Protein AF-X0YBY9-F1 (afdb_monomer_lite)

Organism: NCBI:txid412755

pLDDT: mean 89.78, std 10.96, range [55.28, 98.81]

InterPro domains:
  IPR036188 FAD/NAD(P)-binding domain superfamily [SSF51905] (1-111)

Secondary structure (DSSP, 8-state):
-HHHHHHHTT---EEEESSSSTTGGGTTT-----B-SEETTEESS-SHHHHHHHHHHHHHT-PPP-TTSPPPTT--S-B----HHHHHHHHHHHHHHTTPEEEES--------

Structure (mmCIF, N/CA/C/O backbone):
data_AF-X0YBY9-F1
#
_entry.id   AF-X0YBY9-F1
#
loop_
_atom_site.group_PDB
_atom_site.id
_atom_site.type_symbol
_atom_site.label_atom_id
_atom_site.label_alt_id
_atom_site.label_comp_id
_atom_site.label_asym_id
_atom_site.label_entity_id
_atom_site.label_seq_id
_atom_site.pdbx_PDB_ins_code
_atom_site.Cartn_x
_atom_site.Cartn_y
_atom_site.Cartn_z
_atom_site.occupancy
_atom_site.B_iso_or_equiv
_atom_site.auth_seq_id
_atom_site.auth_comp_id
_atom_site.auth_asym_id
_atom_site.auth_atom_id
_atom_site.pdbx_PDB_model_num
ATOM 1 N N . MET A 1 1 ? -4.774 -0.072 0.646 1.00 92.56 1 MET A N 1
ATOM 2 C CA . MET A 1 1 ? -5.532 0.410 -0.537 1.00 92.56 1 MET A CA 1
ATOM 3 C C . MET A 1 1 ? -7.026 0.533 -0.259 1.00 92.56 1 MET A C 1
ATOM 5 O O . MET A 1 1 ? -7.514 1.651 -0.288 1.00 92.56 1 MET A O 1
ATOM 9 N N . ALA A 1 2 ? -7.747 -0.546 0.078 1.00 97.00 2 ALA A N 1
ATOM 10 C CA . ALA A 1 2 ? -9.176 -0.450 0.422 1.00 97.00 2 ALA A CA 1
ATOM 11 C C . ALA A 1 2 ? -9.457 0.554 1.559 1.00 97.00 2 ALA A C 1
ATOM 13 O O . ALA A 1 2 ? -10.374 1.361 1.455 1.00 97.00 2 ALA A O 1
ATOM 14 N N . ALA A 1 3 ? -8.606 0.573 2.588 1.00 98.25 3 ALA A N 1
ATOM 15 C CA . ALA A 1 3 ? -8.726 1.535 3.680 1.00 98.25 3 ALA A CA 1
ATOM 16 C C . ALA A 1 3 ? -8.575 3.000 3.235 1.00 98.25 3 ALA A C 1
ATOM 18 O O . ALA A 1 3 ? -9.337 3.852 3.674 1.00 98.25 3 ALA A O 1
ATOM 19 N N . ILE A 1 4 ? -7.651 3.279 2.308 1.00 98.44 4 ILE A N 1
ATOM 20 C CA . ILE A 1 4 ? -7.476 4.616 1.718 1.00 98.44 4 ILE A CA 1
ATOM 21 C C . ILE A 1 4 ? -8.755 5.025 0.983 1.00 98.44 4 ILE A C 1
ATOM 23 O O . ILE A 1 4 ? -9.222 6.144 1.155 1.00 98.44 4 ILE A O 1
ATOM 27 N N . GLN A 1 5 ? -9.356 4.118 0.202 1.00 98.12 5 GLN A N 1
ATOM 28 C CA . GLN A 1 5 ? -10.612 4.401 -0.501 1.00 98.12 5 GLN A CA 1
ATOM 29 C C . GLN A 1 5 ? -11.741 4.748 0.475 1.00 98.12 5 GLN A C 1
ATOM 31 O O . GLN A 1 5 ? -12.458 5.720 0.254 1.00 98.12 5 GLN A O 1
ATOM 36 N N . ALA A 1 6 ? -11.901 3.956 1.53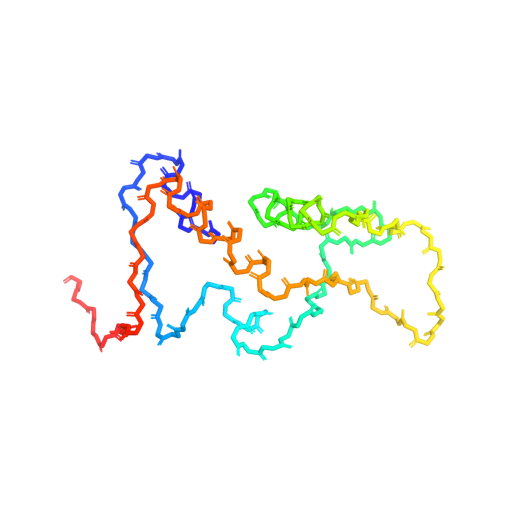9 1.00 98.50 6 ALA A N 1
ATOM 37 C CA . ALA A 1 6 ? -12.936 4.172 2.547 1.00 98.50 6 ALA A CA 1
ATOM 38 C C . ALA A 1 6 ? -12.736 5.504 3.287 1.00 98.50 6 ALA A C 1
ATOM 40 O O . ALA A 1 6 ? -13.675 6.290 3.408 1.00 98.50 6 ALA A O 1
ATOM 41 N N . ALA A 1 7 ? -11.500 5.801 3.690 1.00 98.50 7 ALA A N 1
ATOM 42 C CA . ALA A 1 7 ? -11.164 7.043 4.372 1.00 98.50 7 ALA A CA 1
ATOM 43 C C . ALA A 1 7 ? -11.347 8.274 3.465 1.00 98.50 7 ALA A C 1
ATOM 45 O O . ALA A 1 7 ? -11.992 9.241 3.866 1.00 98.50 7 ALA A O 1
ATOM 46 N N . ARG A 1 8 ? -10.924 8.201 2.192 1.00 98.31 8 ARG A N 1
ATOM 47 C CA . ARG A 1 8 ? -11.197 9.244 1.181 1.00 98.31 8 ARG A CA 1
ATOM 48 C C . ARG A 1 8 ? -12.696 9.442 0.916 1.00 98.31 8 ARG A C 1
ATOM 50 O O . ARG A 1 8 ? -13.101 10.532 0.528 1.00 98.31 8 ARG A O 1
ATOM 57 N N . ALA A 1 9 ? -13.522 8.420 1.142 1.00 98.44 9 ALA A N 1
ATOM 58 C CA . ALA A 1 9 ? -14.981 8.516 1.078 1.00 98.44 9 ALA A CA 1
ATOM 59 C C . ALA A 1 9 ? -15.626 9.055 2.375 1.00 98.44 9 ALA A C 1
ATOM 61 O O . ALA A 1 9 ? -16.851 9.098 2.471 1.00 98.44 9 ALA A O 1
ATOM 62 N N . GLY A 1 10 ? -14.830 9.467 3.368 1.00 98.25 10 GLY A N 1
ATOM 63 C CA . GLY A 1 10 ? -15.299 10.049 4.628 1.00 98.25 10 GLY A CA 1
ATOM 64 C C . GLY A 1 10 ? -15.627 9.032 5.723 1.00 98.25 10 GLY A C 1
ATOM 65 O O . GLY A 1 10 ? -16.199 9.405 6.746 1.00 98.25 10 GLY A O 1
ATOM 66 N N . VAL A 1 11 ? -15.284 7.753 5.537 1.00 98.62 11 VAL A N 1
ATOM 67 C CA . VAL A 1 11 ? -15.519 6.709 6.543 1.00 98.62 11 VAL A CA 1
ATOM 68 C C . VAL A 1 11 ? -14.341 6.644 7.511 1.00 98.62 11 VAL A C 1
ATOM 70 O O . VAL A 1 11 ? -13.195 6.477 7.093 1.00 98.62 11 VAL A O 1
ATOM 73 N N . SER A 1 12 ? -14.614 6.710 8.817 1.00 98.56 12 SER A N 1
ATOM 74 C CA . SER A 1 12 ? -13.592 6.445 9.837 1.00 98.56 12 SER A CA 1
ATOM 75 C C . SER A 1 12 ? -13.076 5.014 9.678 1.00 98.56 12 SER A C 1
ATOM 77 O O . SER A 1 12 ? -13.850 4.060 9.752 1.00 98.56 12 SER A O 1
ATOM 79 N N . THR A 1 13 ? -11.783 4.876 9.387 1.00 98.69 13 THR A N 1
ATOM 80 C CA . THR A 1 13 ? -11.202 3.614 8.927 1.00 98.69 13 THR A CA 1
ATOM 81 C C . THR A 1 13 ? -9.896 3.321 9.658 1.00 98.69 13 THR A C 1
ATOM 83 O O . THR A 1 13 ? -8.985 4.149 9.649 1.00 98.69 13 THR A O 1
ATOM 86 N N . SER A 1 14 ? -9.780 2.112 10.211 1.00 98.31 14 SER A N 1
ATOM 87 C CA . SER A 1 14 ? -8.537 1.580 10.781 1.00 98.31 14 SER A CA 1
ATOM 88 C C . SER A 1 14 ? -8.006 0.410 9.953 1.00 98.31 14 SER A C 1
ATOM 90 O O . SER A 1 14 ? -8.780 -0.362 9.384 1.00 98.31 14 SER A O 1
ATOM 92 N N . VAL A 1 15 ? -6.684 0.253 9.913 1.00 98.19 15 VAL A N 1
ATOM 93 C CA . VAL A 1 15 ? -6.004 -0.946 9.405 1.00 98.19 15 VAL A CA 1
ATOM 94 C C . VAL A 1 15 ? -5.250 -1.589 10.556 1.00 98.19 15 VAL A C 1
ATOM 96 O O . VAL A 1 15 ? -4.426 -0.9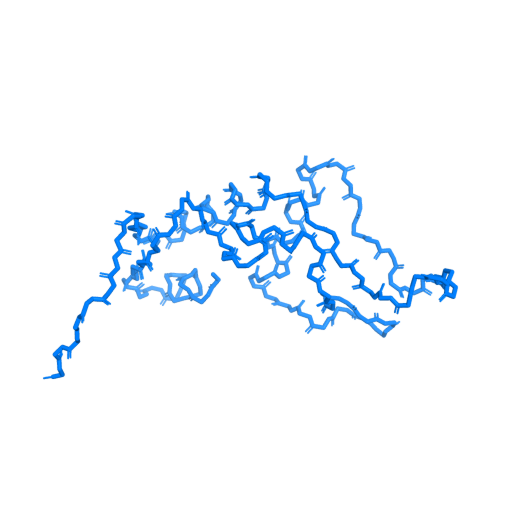32 11.183 1.00 98.19 15 VAL A O 1
ATOM 99 N N . ILE A 1 16 ? -5.529 -2.870 10.794 1.00 97.62 16 ILE A N 1
ATOM 100 C CA . ILE A 1 16 ? -4.812 -3.715 11.751 1.00 97.62 16 ILE A CA 1
ATOM 101 C C . ILE A 1 16 ? -3.876 -4.615 10.945 1.00 97.62 16 ILE A C 1
ATOM 103 O O . ILE A 1 16 ? -4.340 -5.435 10.152 1.00 97.62 16 ILE A O 1
ATOM 107 N N . GLU A 1 17 ? -2.574 -4.427 11.124 1.00 97.06 17 GLU A N 1
ATOM 108 C CA . GLU A 1 17 ? -1.508 -5.151 10.436 1.00 97.06 17 GLU A CA 1
ATOM 109 C C . GLU A 1 17 ? -0.618 -5.859 11.466 1.00 97.06 17 GLU A C 1
ATOM 111 O O . GLU A 1 17 ? -0.085 -5.242 12.390 1.00 97.06 17 GLU A O 1
ATOM 116 N N . ALA A 1 18 ? -0.430 -7.166 11.284 1.00 96.00 18 ALA A N 1
ATOM 117 C CA . ALA A 1 18 ? 0.393 -7.979 12.177 1.00 96.00 18 ALA A CA 1
ATOM 118 C C . ALA A 1 18 ? 1.896 -7.747 11.949 1.00 96.00 18 ALA A C 1
ATOM 120 O O . ALA A 1 18 ? 2.711 -7.950 12.852 1.00 96.00 18 ALA A O 1
ATOM 121 N N . GLY A 1 19 ? 2.266 -7.351 10.731 1.00 94.25 19 GLY A N 1
ATOM 122 C CA . GLY A 1 19 ? 3.631 -7.061 10.325 1.00 94.25 19 GLY A CA 1
ATOM 123 C C . GLY A 1 19 ? 4.118 -5.655 10.684 1.00 94.25 19 GLY A C 1
ATOM 124 O O . GLY A 1 19 ? 3.548 -4.944 11.509 1.00 94.25 19 GLY A O 1
ATOM 125 N N . THR A 1 20 ? 5.225 -5.275 10.040 1.00 94.31 20 THR A N 1
ATOM 126 C CA . THR A 1 20 ? 5.962 -4.021 10.278 1.00 94.31 20 THR A CA 1
ATOM 127 C C . THR A 1 20 ? 5.680 -2.921 9.255 1.00 94.31 20 THR A C 1
ATOM 129 O O . THR A 1 20 ? 6.221 -1.832 9.400 1.00 94.31 20 THR A O 1
ATOM 132 N N . MET A 1 21 ? 4.967 -3.219 8.164 1.00 96.12 21 MET A N 1
ATOM 133 C CA . MET A 1 21 ? 4.781 -2.292 7.041 1.00 96.12 21 MET A CA 1
ATOM 134 C C . MET A 1 21 ? 3.559 -2.666 6.201 1.00 96.12 21 MET A C 1
ATOM 136 O O . MET A 1 21 ? 3.201 -3.844 6.106 1.00 96.12 21 MET A O 1
ATOM 140 N N . LEU A 1 22 ? 2.962 -1.684 5.523 1.00 96.75 22 LEU A N 1
ATOM 141 C CA . LEU A 1 22 ? 1.883 -1.939 4.564 1.00 96.75 22 LEU A CA 1
ATOM 142 C C . LEU A 1 22 ? 2.382 -2.638 3.291 1.00 96.75 22 LEU A C 1
ATOM 144 O O . LEU A 1 22 ? 3.542 -2.529 2.896 1.00 96.75 22 LEU A O 1
ATOM 148 N N . GLY A 1 23 ? 1.469 -3.334 2.608 1.00 93.38 23 GLY A N 1
ATOM 149 C CA . GLY A 1 23 ? 1.711 -3.991 1.314 1.00 93.38 23 GLY A CA 1
ATOM 150 C C . GLY A 1 23 ? 1.787 -5.521 1.373 1.00 93.38 23 GLY A C 1
ATOM 151 O O . GLY A 1 23 ? 1.758 -6.169 0.325 1.00 93.38 23 GLY A O 1
ATOM 152 N N . GLY A 1 24 ? 1.810 -6.108 2.574 1.00 93.75 24 GLY A N 1
ATOM 153 C CA . GLY A 1 24 ? 1.712 -7.552 2.783 1.00 93.75 24 GLY A CA 1
ATOM 154 C C . GLY A 1 24 ? 2.760 -8.329 1.986 1.00 93.75 24 GLY A C 1
ATOM 155 O O . GLY A 1 24 ? 3.961 -8.095 2.105 1.00 93.75 24 GLY A O 1
ATOM 156 N N . THR A 1 25 ? 2.317 -9.251 1.131 1.00 93.31 25 THR A N 1
ATOM 157 C CA . THR A 1 25 ? 3.214 -10.108 0.340 1.00 93.31 25 THR A CA 1
ATOM 158 C C . THR A 1 25 ? 4.146 -9.324 -0.588 1.00 93.31 25 THR A C 1
ATOM 160 O O . THR A 1 25 ? 5.279 -9.750 -0.806 1.00 93.31 25 THR A O 1
ATOM 163 N N . MET A 1 26 ? 3.706 -8.173 -1.106 1.00 92.81 26 MET A N 1
ATOM 164 C CA . MET A 1 26 ? 4.521 -7.342 -1.998 1.00 92.81 26 MET A CA 1
ATOM 165 C C . MET A 1 26 ? 5.704 -6.689 -1.280 1.00 92.81 26 MET A C 1
ATOM 167 O O . MET A 1 26 ? 6.731 -6.433 -1.902 1.00 92.81 26 MET A O 1
ATOM 171 N N . THR A 1 27 ? 5.564 -6.434 0.021 1.00 94.56 27 THR A N 1
ATOM 172 C CA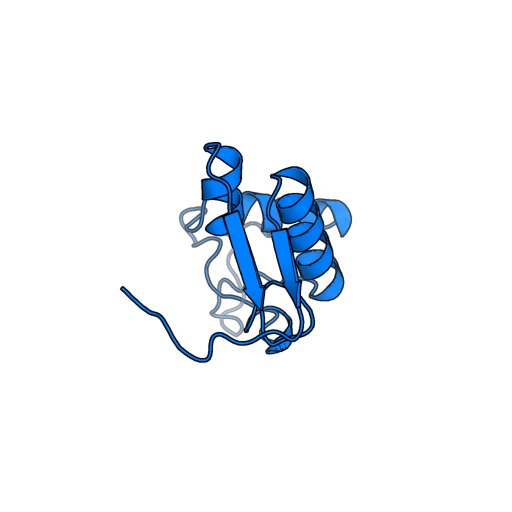 . THR A 1 27 ? 6.560 -5.741 0.840 1.00 94.56 27 THR A CA 1
ATOM 173 C C . THR A 1 27 ? 7.175 -6.697 1.857 1.00 94.56 27 THR A C 1
ATOM 175 O O . THR A 1 27 ? 8.222 -7.280 1.583 1.00 94.56 27 THR A O 1
ATOM 178 N N . ALA A 1 28 ? 6.508 -6.943 2.985 1.00 94.19 28 ALA A N 1
ATOM 179 C CA . ALA A 1 28 ? 6.971 -7.842 4.040 1.00 94.19 28 ALA A CA 1
ATOM 180 C C . ALA A 1 28 ? 7.197 -9.286 3.557 1.00 94.19 28 ALA A C 1
ATOM 182 O O . ALA A 1 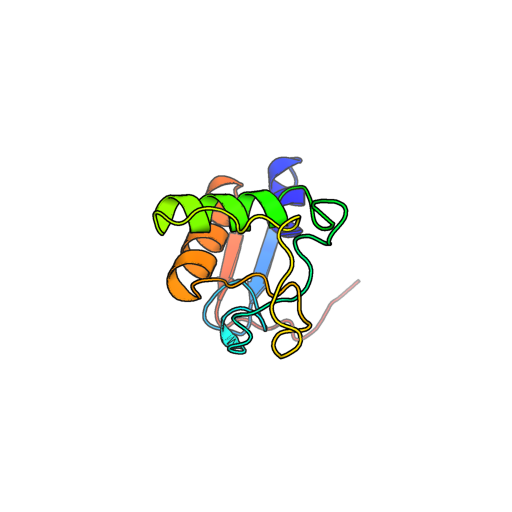28 ? 8.096 -9.964 4.047 1.00 94.19 28 ALA A O 1
ATOM 183 N N . GLY A 1 29 ? 6.424 -9.752 2.570 1.00 93.12 29 GLY A N 1
ATOM 184 C CA . GLY A 1 29 ? 6.620 -11.070 1.953 1.00 93.12 29 GLY A CA 1
ATOM 185 C C . GLY A 1 29 ? 7.697 -11.127 0.863 1.00 93.12 29 GLY A C 1
ATOM 186 O O . GLY A 1 29 ? 7.965 -12.207 0.343 1.00 93.12 29 GLY A O 1
ATOM 187 N N . GLY A 1 30 ? 8.307 -9.997 0.495 1.00 92.00 30 GLY A N 1
ATOM 188 C CA . GLY A 1 30 ? 9.420 -9.945 -0.455 1.00 92.00 30 GLY A CA 1
ATOM 189 C C . GLY A 1 30 ? 9.052 -10.160 -1.927 1.00 92.00 30 GLY A C 1
ATOM 190 O O . GLY A 1 30 ? 9.949 -10.292 -2.757 1.00 92.00 30 GLY A O 1
ATOM 191 N N . VAL A 1 31 ? 7.768 -10.179 -2.299 1.00 91.31 31 VAL A N 1
ATOM 192 C CA . VAL A 1 31 ? 7.338 -10.330 -3.702 1.00 91.31 31 VAL A CA 1
ATOM 193 C C . VAL A 1 31 ? 7.333 -8.966 -4.396 1.00 91.31 31 VAL A C 1
ATOM 195 O O . VAL A 1 31 ? 6.295 -8.387 -4.702 1.00 91.31 31 VAL A O 1
ATOM 198 N N . TYR A 1 32 ? 8.532 -8.456 -4.671 1.00 89.56 32 TYR A N 1
ATOM 199 C CA . TYR A 1 32 ? 8.769 -7.114 -5.224 1.00 89.56 32 TYR A CA 1
ATOM 200 C C . TYR A 1 32 ? 8.482 -6.974 -6.733 1.00 89.56 32 TYR A C 1
ATOM 202 O O . TYR A 1 32 ? 8.699 -5.920 -7.331 1.00 89.56 32 TYR A O 1
ATOM 210 N N . MET A 1 33 ? 7.996 -8.039 -7.367 1.00 87.38 33 MET A N 1
ATOM 211 C CA . MET A 1 33 ? 7.569 -8.065 -8.766 1.00 87.38 33 MET A CA 1
ATOM 212 C C . MET A 1 33 ? 6.115 -8.544 -8.862 1.00 87.38 33 MET A C 1
ATOM 214 O O . MET A 1 33 ? 5.857 -9.599 -9.453 1.00 87.38 33 MET A O 1
ATOM 218 N N . PRO A 1 34 ? 5.144 -7.818 -8.273 1.00 79.12 34 PRO A N 1
ATOM 219 C CA . PRO A 1 34 ? 3.739 -8.112 -8.507 1.00 79.12 34 PRO A CA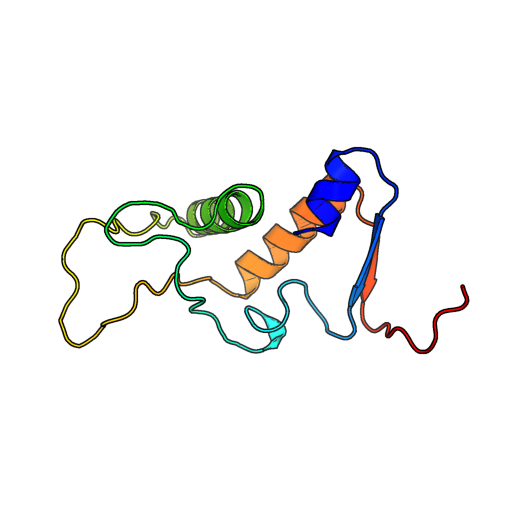 1
ATOM 220 C C . PRO A 1 34 ? 3.455 -8.072 -10.008 1.00 79.12 34 PRO A C 1
ATOM 222 O O . PRO A 1 34 ? 3.916 -7.199 -10.748 1.00 79.12 34 PRO A O 1
ATOM 225 N N . ASN A 1 35 ? 2.722 -9.066 -10.478 1.00 73.50 35 ASN A N 1
ATOM 226 C CA . ASN A 1 35 ? 2.443 -9.217 -11.894 1.00 73.50 35 ASN A CA 1
ATOM 227 C C . ASN A 1 35 ? 1.179 -8.399 -12.246 1.00 73.50 35 ASN A C 1
ATOM 229 O O . ASN A 1 35 ? 0.230 -8.394 -11.463 1.00 73.50 35 ASN A O 1
ATOM 233 N N . HIS A 1 36 ? 1.138 -7.783 -13.435 1.00 72.19 36 HIS A N 1
ATOM 234 C CA . HIS A 1 36 ? -0.064 -7.200 -14.071 1.00 72.19 36 HIS A CA 1
ATOM 235 C C . HIS A 1 36 ? -0.598 -5.826 -13.600 1.00 72.19 36 HIS A C 1
ATOM 237 O O . HIS A 1 36 ? -1.807 -5.611 -13.689 1.00 72.19 36 HIS A O 1
ATOM 243 N N . PHE A 1 37 ? 0.220 -4.826 -13.231 1.00 78.19 37 PHE A N 1
ATOM 244 C CA . PHE A 1 37 ? -0.320 -3.443 -13.257 1.00 78.19 37 PHE A CA 1
ATOM 245 C C . PHE A 1 37 ? -0.747 -3.029 -14.676 1.00 78.19 37 PHE A C 1
ATOM 247 O O . PHE A 1 37 ? -1.679 -2.247 -14.860 1.00 78.19 37 PHE A O 1
ATOM 254 N N . PHE A 1 38 ? -0.112 -3.615 -15.689 1.00 75.75 38 PHE A N 1
ATOM 255 C CA . PHE A 1 38 ? -0.410 -3.427 -17.102 1.00 75.75 38 PHE A CA 1
ATOM 256 C C . PHE A 1 38 ? -0.259 -4.741 -17.878 1.00 75.75 38 PHE A C 1
ATOM 258 O O . PHE A 1 38 ? 0.481 -5.644 -17.490 1.00 75.75 38 PHE A O 1
ATOM 265 N N . SER A 1 39 ? -0.972 -4.825 -18.995 1.00 76.00 39 SER A N 1
ATOM 266 C CA . SER A 1 39 ? -0.879 -5.861 -20.026 1.00 76.00 39 SER A CA 1
ATOM 267 C C . SER A 1 39 ? -0.339 -5.250 -21.319 1.00 76.00 39 SER A C 1
ATOM 269 O O . SER A 1 39 ? -0.190 -4.032 -21.407 1.00 76.00 39 SER A O 1
ATOM 271 N N . THR A 1 40 ? -0.152 -6.052 -22.369 1.00 72.50 40 THR A N 1
ATOM 272 C CA . THR A 1 40 ? 0.190 -5.540 -23.711 1.00 72.50 40 THR A CA 1
ATOM 273 C C . THR A 1 40 ? -0.822 -4.531 -24.261 1.00 72.50 40 THR A C 1
ATOM 275 O O . THR A 1 40 ? -0.487 -3.748 -25.147 1.00 72.50 40 THR A O 1
ATOM 278 N N . ASN A 1 41 ? -2.057 -4.538 -23.751 1.00 74.69 41 ASN A N 1
ATOM 279 C CA . ASN A 1 41 ? -3.148 -3.699 -24.244 1.00 74.69 41 ASN A CA 1
ATOM 280 C C . ASN A 1 41 ? -3.333 -2.405 -23.435 1.00 74.69 41 ASN A C 1
ATOM 282 O O . ASN A 1 41 ? -3.996 -1.486 -23.911 1.00 74.69 41 ASN A O 1
ATOM 286 N N . GLY A 1 42 ? -2.770 -2.312 -22.227 1.00 75.88 42 GLY A N 1
ATOM 287 C CA . GLY A 1 42 ? -3.017 -1.180 -21.332 1.00 75.88 42 GLY A CA 1
ATOM 288 C C . GLY A 1 42 ? -2.864 -1.501 -19.846 1.00 75.88 42 GLY A C 1
ATOM 289 O O . GLY A 1 42 ? -2.696 -2.673 -19.488 1.00 75.88 42 GLY A O 1
ATOM 290 N N . PRO A 1 43 ? -2.964 -0.479 -18.974 1.00 76.00 43 PRO A N 1
ATOM 291 C CA . PRO A 1 43 ? -3.124 -0.661 -17.534 1.00 76.00 43 PRO A CA 1
ATOM 292 C C . PRO A 1 43 ? -4.334 -1.551 -17.227 1.00 76.00 43 PRO A C 1
ATOM 294 O O . PRO A 1 43 ? -5.410 -1.359 -17.790 1.00 76.00 43 PRO A O 1
ATOM 297 N N . VAL A 1 44 ? -4.142 -2.535 -16.351 1.00 83.75 44 VAL A N 1
ATOM 298 C CA . VAL A 1 44 ? -5.195 -3.469 -15.907 1.00 83.75 44 VAL A CA 1
ATOM 299 C C . VAL A 1 44 ? -5.651 -3.112 -14.498 1.00 83.75 44 VAL A C 1
ATOM 301 O O . VAL A 1 44 ? -6.837 -3.184 -14.185 1.00 83.75 44 VAL A O 1
ATOM 304 N N . VAL A 1 45 ? -4.709 -2.687 -13.657 1.00 84.69 45 VAL A N 1
ATOM 305 C CA . VAL A 1 45 ? -4.977 -2.211 -12.305 1.00 84.69 45 VAL A CA 1
ATOM 306 C C . VAL A 1 45 ? -4.994 -0.687 -12.337 1.00 84.69 45 VAL A C 1
ATOM 308 O O . VAL A 1 45 ? -4.029 -0.074 -12.778 1.00 84.69 45 VAL A O 1
ATOM 311 N N . GLN A 1 46 ? -6.093 -0.097 -11.869 1.00 87.12 46 GLN A N 1
ATOM 312 C CA . GLN A 1 46 ? -6.347 1.347 -11.865 1.00 87.12 46 GLN A CA 1
ATOM 313 C C . GLN A 1 46 ? -6.664 1.843 -10.444 1.00 87.12 46 GLN A C 1
ATOM 315 O O . GLN A 1 46 ? -6.708 1.054 -9.499 1.00 87.12 46 GLN A O 1
ATOM 320 N N . GLY A 1 47 ? -6.915 3.147 -10.297 1.00 93.00 47 GLY A N 1
ATOM 321 C CA . GLY A 1 47 ? -7.264 3.779 -9.019 1.00 93.00 47 GLY A CA 1
ATOM 322 C C . GLY A 1 47 ? -6.095 3.797 -8.037 1.00 93.00 47 GLY A C 1
ATOM 323 O O . GLY A 1 47 ? -4.940 3.820 -8.453 1.00 93.00 47 GLY A O 1
ATOM 324 N N . ILE A 1 48 ? -6.385 3.725 -6.735 1.00 95.75 48 ILE A N 1
ATOM 325 C CA . ILE A 1 48 ? -5.372 3.821 -5.668 1.00 95.75 48 ILE A CA 1
ATOM 326 C C . ILE A 1 48 ? -4.156 2.903 -5.881 1.00 95.75 48 ILE A C 1
ATOM 328 O O . ILE A 1 48 ? -3.044 3.398 -5.736 1.00 95.75 48 ILE A O 1
ATOM 332 N N . PRO A 1 49 ? -4.280 1.606 -6.237 1.00 92.12 49 PRO A N 1
ATOM 333 C CA . PRO A 1 49 ? -3.087 0.811 -6.518 1.00 92.12 49 PRO A CA 1
ATOM 334 C C . PRO A 1 49 ? -2.187 1.442 -7.591 1.00 92.12 49 PRO A C 1
ATOM 336 O O . PRO A 1 49 ? -0.970 1.485 -7.412 1.00 92.12 49 PRO A O 1
ATOM 339 N N . TRP A 1 50 ? -2.782 1.922 -8.690 1.00 91.44 50 TRP A N 1
ATOM 340 C CA . TRP A 1 50 ? -2.062 2.583 -9.778 1.00 91.44 50 TRP A CA 1
ATOM 341 C C . TRP A 1 50 ? -1.424 3.887 -9.308 1.00 91.44 50 TRP A C 1
ATOM 343 O O . TRP A 1 50 ? -0.242 4.085 -9.561 1.00 91.44 50 TRP A O 1
ATOM 353 N N . GLU A 1 51 ? -2.163 4.714 -8.561 1.00 94.75 51 GLU A N 1
ATOM 354 C CA . GLU A 1 51 ? -1.655 5.955 -7.960 1.00 94.75 51 GLU A CA 1
ATOM 355 C C . GLU A 1 51 ? -0.399 5.697 -7.115 1.00 94.75 51 GLU A C 1
ATOM 357 O O . GLU A 1 51 ? 0.625 6.349 -7.325 1.00 94.75 51 GLU A O 1
ATOM 362 N N . LEU A 1 52 ? -0.446 4.700 -6.218 1.00 95.38 52 LEU A N 1
ATOM 363 C CA . LEU A 1 52 ? 0.698 4.316 -5.385 1.00 95.38 52 LEU A CA 1
ATOM 364 C C . LEU A 1 52 ? 1.883 3.873 -6.248 1.00 95.38 52 LEU A C 1
ATOM 366 O O . LEU A 1 52 ? 2.992 4.362 -6.064 1.00 95.38 52 LEU A O 1
ATOM 370 N N . TYR A 1 53 ? 1.652 2.986 -7.218 1.00 92.44 53 TYR A N 1
ATOM 371 C CA . TYR A 1 53 ? 2.705 2.490 -8.105 1.00 92.44 53 TYR A CA 1
ATOM 372 C C . TYR A 1 53 ? 3.362 3.609 -8.928 1.00 92.44 53 TYR A C 1
ATOM 374 O O . TYR A 1 53 ? 4.587 3.662 -9.044 1.00 92.44 53 TYR A O 1
ATOM 382 N N . THR A 1 54 ? 2.579 4.531 -9.492 1.00 92.56 54 THR A N 1
ATOM 383 C CA . THR A 1 54 ? 3.131 5.647 -10.270 1.00 92.56 54 THR A CA 1
ATOM 384 C C . THR A 1 54 ? 3.875 6.643 -9.392 1.00 92.56 54 THR A C 1
ATOM 386 O O . THR A 1 54 ? 4.960 7.074 -9.772 1.00 92.56 54 THR A O 1
ATOM 389 N N . LYS A 1 55 ? 3.357 6.945 -8.193 1.00 96.25 55 LYS A N 1
ATOM 390 C CA . LYS A 1 55 ? 4.018 7.849 -7.243 1.00 96.25 55 LYS A CA 1
ATOM 391 C C . LYS A 1 55 ? 5.366 7.285 -6.791 1.00 96.25 55 LYS A C 1
ATOM 393 O O . LYS A 1 55 ? 6.346 8.018 -6.714 1.00 96.25 55 LYS A O 1
ATOM 398 N N . THR A 1 56 ? 5.463 5.970 -6.567 1.00 96.19 56 THR A N 1
ATOM 399 C CA . THR A 1 56 ? 6.750 5.344 -6.218 1.00 96.19 56 THR A CA 1
ATOM 400 C C . THR A 1 56 ? 7.749 5.444 -7.363 1.00 96.19 56 THR A C 1
ATOM 402 O O . THR A 1 56 ? 8.914 5.730 -7.121 1.00 96.19 56 THR A O 1
ATOM 405 N N . LYS A 1 57 ? 7.298 5.272 -8.612 1.00 93.88 57 LYS A N 1
ATOM 406 C CA . LYS A 1 57 ? 8.155 5.392 -9.800 1.00 93.88 57 LYS A CA 1
ATOM 407 C C . LYS A 1 57 ? 8.694 6.811 -9.974 1.00 93.88 57 LYS A C 1
ATOM 409 O O . LYS A 1 57 ? 9.887 6.978 -10.206 1.00 93.88 57 LYS A O 1
ATOM 414 N N . GLU A 1 58 ? 7.848 7.812 -9.753 1.00 96.19 58 GLU A N 1
ATOM 415 C CA . GLU A 1 58 ? 8.250 9.218 -9.738 1.00 96.19 58 GLU A CA 1
ATOM 416 C C . GLU A 1 58 ? 9.317 9.501 -8.667 1.00 96.19 58 GLU A C 1
ATOM 418 O O . GLU A 1 58 ? 10.357 10.076 -8.981 1.00 96.19 58 GLU A O 1
ATOM 423 N N . ILE A 1 59 ? 9.118 9.025 -7.430 1.00 97.75 59 ILE A N 1
ATOM 424 C CA . ILE A 1 59 ? 10.097 9.170 -6.334 1.00 97.75 59 ILE A CA 1
ATOM 425 C C . ILE A 1 59 ? 11.414 8.448 -6.650 1.00 97.75 59 ILE A C 1
ATOM 427 O O . ILE A 1 59 ? 12.492 8.947 -6.334 1.00 97.75 59 ILE A O 1
ATOM 431 N N . GLU A 1 60 ? 11.340 7.279 -7.287 1.00 96.19 60 GLU A N 1
ATOM 432 C CA . GLU A 1 60 ? 12.508 6.530 -7.756 1.00 96.19 60 GLU A CA 1
ATOM 433 C C . GLU A 1 60 ? 13.246 7.227 -8.917 1.00 96.19 60 GLU A C 1
ATOM 435 O O . GLU A 1 60 ? 14.370 6.838 -9.236 1.00 96.19 60 GLU A O 1
ATOM 440 N N . GLY A 1 61 ? 12.639 8.226 -9.570 1.00 95.81 61 GLY A N 1
ATOM 441 C CA . GLY A 1 61 ? 13.156 8.819 -10.806 1.00 95.81 61 GLY A CA 1
ATOM 442 C C . GLY A 1 61 ? 13.121 7.851 -11.994 1.00 95.81 61 GLY A C 1
ATOM 443 O O . GLY A 1 61 ? 13.947 7.952 -12.901 1.00 95.81 61 GLY A O 1
ATOM 444 N N . LEU A 1 62 ? 12.202 6.882 -11.971 1.00 91.56 62 LEU A N 1
ATOM 445 C CA . LEU A 1 62 ? 12.041 5.856 -12.996 1.00 91.56 62 LEU A CA 1
ATOM 446 C C . LEU A 1 62 ? 10.710 6.025 -13.724 1.00 91.56 62 LEU A C 1
ATOM 448 O O . LEU A 1 62 ? 9.674 6.260 -13.110 1.00 91.56 62 LEU A O 1
ATOM 452 N N . ASP A 1 63 ? 10.712 5.799 -15.033 1.00 87.88 63 ASP A N 1
ATOM 453 C CA . ASP A 1 63 ? 9.470 5.746 -15.796 1.00 87.88 63 ASP A CA 1
ATOM 454 C C . ASP A 1 63 ? 8.701 4.445 -15.531 1.00 87.88 63 ASP A C 1
ATOM 456 O O . ASP A 1 63 ? 9.271 3.369 -15.303 1.00 87.88 63 ASP A O 1
ATOM 460 N N . VAL A 1 64 ? 7.374 4.515 -15.659 1.00 86.12 64 VAL A N 1
ATOM 461 C CA . VAL A 1 64 ? 6.561 3.307 -15.805 1.00 86.12 64 VAL A CA 1
ATOM 462 C C . VAL A 1 64 ? 6.971 2.605 -17.104 1.00 86.12 64 VAL A C 1
ATOM 464 O O . VAL A 1 64 ? 6.944 3.234 -18.165 1.00 86.12 64 VAL A O 1
ATOM 467 N N . PRO A 1 65 ? 7.322 1.306 -17.072 1.00 80.94 65 PRO A N 1
ATOM 468 C CA . PRO A 1 65 ? 7.771 0.634 -18.278 1.00 80.94 65 PRO A CA 1
ATOM 469 C C . PRO A 1 65 ? 6.703 0.628 -19.378 1.00 80.94 65 PRO A C 1
ATOM 471 O O . PRO A 1 65 ? 5.546 0.289 -19.133 1.00 80.94 65 PRO A O 1
ATOM 474 N N . ASP A 1 66 ? 7.116 0.931 -20.611 1.00 80.69 66 ASP A N 1
ATOM 475 C CA . ASP A 1 66 ? 6.232 0.867 -21.777 1.00 80.69 66 ASP A CA 1
ATOM 476 C C . ASP A 1 66 ? 5.831 -0.588 -22.065 1.00 80.69 66 ASP A C 1
ATOM 478 O O . ASP A 1 66 ? 6.622 -1.398 -22.559 1.00 80.69 66 ASP A O 1
ATOM 482 N N . TYR A 1 67 ? 4.582 -0.914 -21.740 1.00 74.75 67 TYR A N 1
ATOM 483 C CA . TYR A 1 67 ? 3.985 -2.238 -21.892 1.00 74.75 67 TYR A CA 1
ATOM 484 C C . TYR A 1 67 ? 3.697 -2.626 -23.348 1.00 74.75 67 TYR A C 1
ATOM 486 O O . TYR A 1 67 ? 3.386 -3.783 -23.620 1.00 74.75 67 TYR A O 1
ATOM 494 N N . ARG A 1 68 ? 3.822 -1.688 -24.298 1.00 76.38 68 ARG A N 1
ATOM 495 C CA . ARG A 1 68 ? 3.659 -1.948 -25.738 1.00 76.38 68 ARG A CA 1
ATOM 496 C C . ARG A 1 68 ? 4.950 -2.452 -26.381 1.00 76.38 68 ARG A C 1
ATOM 498 O O . ARG A 1 68 ? 4.918 -2.991 -27.487 1.00 76.38 68 ARG A O 1
ATOM 505 N N . LYS A 1 69 ? 6.098 -2.287 -25.714 1.00 77.12 69 LYS A N 1
ATOM 506 C CA . LYS A 1 69 ? 7.386 -2.772 -26.220 1.00 77.12 69 LYS A CA 1
ATOM 507 C C . LYS A 1 69 ? 7.503 -4.279 -26.014 1.00 77.12 69 LYS A C 1
ATOM 509 O O . LYS A 1 69 ? 7.338 -4.789 -24.907 1.00 77.12 69 LYS A O 1
ATOM 514 N N . ARG A 1 70 ? 7.841 -4.991 -27.095 1.00 65.75 70 ARG A N 1
ATOM 515 C CA . ARG A 1 70 ? 8.097 -6.436 -27.072 1.00 65.75 70 ARG A CA 1
ATOM 516 C C . ARG A 1 70 ? 9.211 -6.752 -26.072 1.00 65.75 70 ARG A C 1
ATOM 518 O O . ARG A 1 70 ? 10.311 -6.214 -26.181 1.00 65.75 70 ARG A O 1
ATOM 525 N N . ARG A 1 71 ? 8.925 -7.643 -25.123 1.00 67.50 71 ARG A N 1
ATOM 526 C CA . ARG A 1 71 ? 9.903 -8.136 -24.145 1.00 67.50 71 ARG A CA 1
ATOM 527 C C . ARG A 1 71 ? 10.629 -9.380 -24.677 1.00 67.50 71 ARG A C 1
ATOM 529 O O . ARG A 1 71 ? 10.073 -10.082 -25.529 1.00 67.50 71 ARG A O 1
ATOM 536 N N . PRO A 1 72 ? 11.862 -9.652 -24.212 1.00 65.62 72 PRO A N 1
ATOM 537 C CA . PRO A 1 72 ? 12.554 -10.902 -24.509 1.00 65.62 72 PRO A CA 1
ATOM 538 C C . PRO A 1 72 ? 11.697 -12.108 -24.109 1.00 65.62 72 PRO A C 1
ATOM 540 O O . PRO A 1 72 ? 11.046 -12.079 -23.067 1.00 65.62 72 PRO A O 1
ATOM 543 N N . VAL A 1 73 ? 11.725 -13.175 -24.914 1.00 60.75 73 VAL A N 1
ATOM 544 C CA . VAL A 1 73 ? 10.956 -14.420 -24.680 1.00 60.75 73 VAL A CA 1
ATOM 545 C C . VAL A 1 73 ? 11.273 -15.036 -23.308 1.00 60.75 73 VAL A C 1
ATOM 547 O O . VAL A 1 73 ? 10.422 -15.668 -22.693 1.00 60.75 73 VAL A O 1
ATOM 550 N N . GLU A 1 74 ? 12.480 -14.783 -22.806 1.00 62.22 74 GLU A N 1
ATOM 551 C CA . GLU A 1 74 ? 13.011 -15.262 -21.526 1.00 62.22 74 GLU A CA 1
ATOM 552 C C . GLU A 1 74 ? 12.436 -14.521 -20.302 1.00 62.22 74 GLU A C 1
ATOM 554 O O . GLU A 1 74 ? 12.595 -14.970 -19.172 1.00 62.22 74 GLU A O 1
ATOM 559 N N . SER A 1 75 ? 11.733 -13.401 -20.507 1.00 59.84 75 SER A N 1
ATOM 560 C CA . SER A 1 75 ? 10.980 -12.679 -19.472 1.00 59.84 75 SER A CA 1
ATOM 561 C C . SER A 1 75 ? 9.501 -12.594 -19.863 1.00 59.84 75 SER A C 1
ATOM 563 O O . SER A 1 75 ? 9.034 -11.537 -20.295 1.00 59.84 75 SER A O 1
ATOM 565 N N . PRO A 1 76 ? 8.744 -13.699 -19.723 1.00 55.28 76 PRO A N 1
ATOM 566 C CA . PRO A 1 76 ? 7.349 -13.775 -20.158 1.00 55.28 76 PRO A CA 1
ATOM 567 C C . PRO A 1 76 ? 6.381 -12.909 -19.328 1.00 55.28 76 PRO A C 1
ATOM 569 O O . PRO A 1 76 ? 5.237 -12.714 -19.735 1.00 55.28 76 PRO A O 1
ATOM 572 N N . GLY A 1 77 ? 6.800 -12.387 -18.170 1.00 61.38 77 GLY A N 1
ATOM 573 C CA . GLY A 1 77 ? 5.923 -11.644 -17.264 1.00 61.38 77 GLY A CA 1
ATOM 574 C C . GLY A 1 77 ? 5.919 -10.136 -17.502 1.00 61.38 77 GLY A C 1
ATOM 575 O O . GLY A 1 77 ? 6.968 -9.501 -17.626 1.00 61.38 77 GLY A O 1
ATOM 576 N N . HIS A 1 78 ? 4.726 -9.538 -17.466 1.00 67.06 78 HIS A N 1
ATOM 577 C CA . HIS A 1 78 ? 4.540 -8.095 -17.286 1.00 67.06 78 HIS A CA 1
ATOM 578 C C . HIS A 1 78 ? 4.766 -7.742 -15.809 1.00 67.06 78 HIS A C 1
ATOM 580 O O . HIS A 1 78 ? 3.876 -7.237 -15.121 1.00 67.06 78 HIS A O 1
ATOM 586 N N . TYR A 1 79 ? 5.958 -8.069 -15.309 1.00 74.69 79 TYR A N 1
ATOM 587 C CA . TYR A 1 79 ? 6.332 -7.813 -13.930 1.00 74.69 79 TYR A CA 1
ATOM 588 C C . TYR A 1 79 ? 6.403 -6.310 -13.703 1.00 74.69 79 TYR A C 1
ATOM 590 O O . TYR A 1 79 ? 7.110 -5.580 -14.403 1.00 74.69 79 TYR A O 1
ATOM 598 N N . SER A 1 80 ? 5.655 -5.847 -12.715 1.00 82.31 80 SER A N 1
ATOM 599 C CA . SER A 1 80 ? 5.661 -4.459 -12.290 1.00 82.31 80 SER A CA 1
ATOM 600 C C . SER A 1 80 ? 6.567 -4.371 -11.075 1.00 82.31 80 SER A C 1
ATOM 602 O O . SER A 1 80 ? 6.145 -4.623 -9.953 1.00 82.31 80 SER A O 1
ATOM 604 N N . TYR A 1 81 ? 7.847 -4.093 -11.315 1.00 88.12 81 TYR A N 1
ATOM 605 C CA . TYR A 1 81 ? 8.823 -3.955 -10.240 1.00 88.12 81 TYR A CA 1
ATOM 606 C C . TYR A 1 81 ? 8.419 -2.831 -9.281 1.00 88.12 81 TYR A C 1
ATOM 608 O O . TYR A 1 81 ? 8.169 -1.703 -9.716 1.00 88.12 81 TYR A O 1
ATOM 616 N N . ILE A 1 82 ? 8.448 -3.114 -7.983 1.00 92.38 82 ILE A N 1
ATOM 617 C CA . ILE A 1 82 ? 8.357 -2.109 -6.928 1.00 92.38 82 ILE A CA 1
ATOM 618 C C . ILE A 1 82 ? 9.650 -2.082 -6.114 1.00 92.38 82 ILE A C 1
ATOM 620 O O . ILE A 1 82 ? 10.250 -3.118 -5.825 1.00 92.38 82 ILE A O 1
ATOM 624 N N . ASN A 1 83 ? 10.063 -0.890 -5.700 1.00 95.50 83 ASN A N 1
ATOM 625 C CA . ASN A 1 83 ? 11.062 -0.738 -4.656 1.00 95.50 83 ASN A CA 1
ATOM 626 C C . ASN A 1 83 ? 10.349 -0.845 -3.302 1.00 95.50 83 ASN A C 1
ATOM 628 O O . ASN A 1 83 ? 9.552 0.027 -2.965 1.00 95.50 83 ASN A O 1
ATOM 632 N N . ILE A 1 84 ? 10.590 -1.932 -2.556 1.00 96.50 84 ILE A N 1
ATOM 633 C CA . ILE A 1 84 ? 9.842 -2.249 -1.325 1.00 96.50 84 ILE A CA 1
ATOM 634 C C . ILE A 1 84 ? 9.866 -1.091 -0.308 1.00 96.50 84 ILE A C 1
ATOM 636 O O . ILE A 1 84 ? 8.778 -0.663 0.078 1.00 96.50 84 ILE A O 1
ATOM 640 N N . PRO A 1 85 ? 11.036 -0.554 0.111 1.00 96.94 85 PRO A N 1
ATOM 641 C CA . PRO A 1 85 ? 11.086 0.573 1.044 1.00 96.94 85 PRO A CA 1
ATOM 642 C C . PRO A 1 85 ? 10.258 1.783 0.601 1.00 96.94 85 PRO A C 1
ATOM 644 O O . PRO A 1 85 ? 9.518 2.347 1.401 1.00 96.94 85 PRO A O 1
ATOM 647 N N . ILE A 1 86 ? 10.351 2.159 -0.678 1.00 97.75 86 ILE A N 1
ATOM 648 C CA . ILE A 1 86 ? 9.628 3.319 -1.213 1.00 97.75 86 ILE A CA 1
ATOM 649 C C . ILE A 1 86 ? 8.129 3.022 -1.293 1.00 97.75 86 ILE A C 1
ATOM 651 O O . ILE A 1 86 ? 7.319 3.859 -0.909 1.00 97.75 86 ILE A O 1
ATOM 655 N N . TYR A 1 87 ? 7.742 1.826 -1.741 1.00 97.12 87 TYR A N 1
ATOM 656 C CA . TYR A 1 87 ? 6.337 1.436 -1.842 1.00 97.12 87 TYR A CA 1
ATOM 657 C C . TYR A 1 87 ? 5.646 1.402 -0.480 1.00 97.12 87 TYR A C 1
ATOM 659 O O . TYR A 1 87 ? 4.545 1.931 -0.347 1.00 97.12 87 TYR A O 1
ATOM 667 N N . ALA A 1 88 ? 6.295 0.818 0.531 1.00 97.44 88 ALA A N 1
ATOM 668 C CA . ALA A 1 88 ? 5.782 0.812 1.896 1.00 97.44 88 ALA A CA 1
ATOM 669 C C . ALA A 1 88 ? 5.618 2.243 2.431 1.00 97.44 88 ALA A C 1
ATOM 671 O O . ALA A 1 88 ? 4.524 2.606 2.859 1.00 97.44 88 ALA A O 1
ATOM 672 N N . ALA A 1 89 ? 6.654 3.081 2.306 1.00 98.12 89 ALA A N 1
ATOM 673 C CA . ALA A 1 89 ? 6.614 4.466 2.772 1.00 98.12 89 ALA A CA 1
ATOM 674 C C . ALA A 1 89 ? 5.507 5.289 2.091 1.00 98.12 89 ALA A C 1
ATOM 676 O O . ALA A 1 89 ? 4.771 6.007 2.760 1.00 98.12 89 ALA A O 1
ATOM 677 N N . VAL A 1 90 ? 5.341 5.148 0.772 1.00 98.38 90 VAL A N 1
ATOM 678 C CA . VAL A 1 90 ? 4.280 5.835 0.019 1.00 98.38 90 VAL A CA 1
ATOM 679 C C . VAL A 1 90 ? 2.896 5.331 0.419 1.00 98.38 90 VAL A C 1
ATOM 681 O O . VAL A 1 90 ? 1.982 6.129 0.602 1.00 98.38 90 VAL A O 1
ATOM 684 N N . ALA A 1 91 ? 2.717 4.018 0.577 1.00 98.06 91 ALA A N 1
ATOM 685 C CA . ALA A 1 91 ? 1.438 3.456 1.003 1.00 98.06 91 ALA A CA 1
ATOM 686 C C . ALA A 1 91 ? 1.030 3.947 2.401 1.00 98.06 91 ALA A C 1
ATOM 688 O O . ALA A 1 91 ? -0.152 4.197 2.637 1.00 98.06 91 ALA A O 1
ATOM 689 N N . GLU A 1 92 ? 1.994 4.083 3.309 1.00 98.12 92 GLU A N 1
ATOM 690 C CA . GLU A 1 92 ? 1.790 4.602 4.661 1.00 98.12 92 GLU A CA 1
ATOM 691 C C . GLU A 1 92 ? 1.496 6.097 4.662 1.00 98.12 92 GLU A C 1
ATOM 693 O O . GLU A 1 92 ? 0.527 6.523 5.286 1.00 98.12 92 GLU A O 1
ATOM 698 N N . GLU A 1 93 ? 2.269 6.884 3.914 1.00 98.44 93 GLU A N 1
ATOM 699 C CA . GLU A 1 93 ? 2.027 8.314 3.750 1.00 98.44 93 GLU A CA 1
ATOM 700 C C . GLU A 1 93 ? 0.607 8.575 3.226 1.00 98.44 93 GLU A C 1
ATOM 702 O O . GLU A 1 93 ? -0.141 9.349 3.820 1.00 98.44 93 GLU A O 1
ATOM 707 N N . GLU A 1 94 ? 0.201 7.889 2.156 1.00 98.56 94 GLU A N 1
ATOM 708 C CA . GLU A 1 94 ? -1.127 8.048 1.553 1.00 98.56 94 GLU A CA 1
ATOM 709 C C . GLU A 1 94 ? -2.254 7.566 2.477 1.00 98.56 94 GLU A C 1
ATOM 711 O O . GLU A 1 94 ? -3.350 8.131 2.473 1.00 98.56 94 GLU A O 1
ATOM 716 N N . ALA A 1 95 ? -2.002 6.544 3.300 1.00 98.56 95 ALA A N 1
ATOM 717 C CA . ALA A 1 95 ? -2.940 6.107 4.328 1.00 98.56 95 ALA A CA 1
ATOM 718 C C . ALA A 1 95 ? -3.127 7.174 5.413 1.00 98.56 95 ALA A C 1
ATOM 720 O O . ALA A 1 95 ? -4.266 7.532 5.721 1.00 98.56 95 ALA A O 1
ATOM 721 N N . LEU A 1 96 ? -2.034 7.727 5.939 1.00 98.38 96 LEU A N 1
ATOM 722 C CA . LEU A 1 96 ? -2.075 8.775 6.959 1.00 98.38 96 LEU A CA 1
ATOM 723 C C . LEU A 1 96 ? -2.721 10.058 6.426 1.00 98.38 96 LEU A C 1
ATOM 725 O O . LEU A 1 96 ? -3.571 10.638 7.099 1.00 98.38 96 LEU A O 1
ATOM 729 N N . GLN A 1 97 ? -2.389 10.470 5.200 1.00 98.50 97 GLN A N 1
ATOM 730 C CA . GLN A 1 97 ? -2.997 11.635 4.548 1.00 98.50 97 GLN A CA 1
ATOM 731 C C . GLN A 1 97 ? -4.505 11.462 4.327 1.00 98.50 97 GLN A C 1
ATOM 733 O O . GLN A 1 97 ? -5.260 12.421 4.469 1.00 98.50 97 GLN A O 1
ATOM 738 N N . ALA A 1 98 ? -4.960 10.244 4.017 1.00 98.50 98 ALA A N 1
ATOM 739 C CA . ALA A 1 98 ? -6.383 9.940 3.892 1.00 98.50 98 ALA A CA 1
ATOM 740 C C . ALA A 1 98 ? -7.118 9.871 5.245 1.00 98.50 98 ALA A C 1
ATOM 742 O O . ALA A 1 98 ? -8.344 9.795 5.252 1.00 98.50 98 ALA A O 1
ATOM 743 N N . GLY A 1 99 ? -6.404 9.895 6.376 1.00 98.56 99 GLY A N 1
ATOM 744 C CA . GLY A 1 99 ? -6.982 9.775 7.716 1.00 98.56 99 GLY A CA 1
ATOM 745 C C . GLY A 1 99 ? -7.186 8.333 8.188 1.00 98.56 99 GLY A C 1
ATOM 746 O O . GLY A 1 99 ? -7.974 8.097 9.104 1.00 98.56 99 GLY A O 1
ATOM 747 N N . VAL A 1 100 ? -6.507 7.358 7.574 1.00 98.81 100 VAL A N 1
ATOM 748 C CA . VAL A 1 100 ? -6.513 5.966 8.042 1.00 98.81 100 VAL A CA 1
ATOM 749 C C . VAL A 1 100 ? -5.725 5.861 9.348 1.00 98.81 100 VAL A C 1
ATOM 751 O O . VAL A 1 100 ? -4.599 6.345 9.445 1.00 98.81 100 VAL A O 1
ATOM 754 N N . ILE A 1 101 ? -6.291 5.170 10.336 1.00 98.56 101 ILE A N 1
ATOM 755 C CA . ILE A 1 101 ? -5.614 4.861 11.599 1.00 98.56 101 ILE A CA 1
ATOM 756 C C . ILE A 1 101 ? -4.846 3.545 11.429 1.00 98.56 101 ILE A C 1
ATOM 758 O O . ILE A 1 101 ? -5.446 2.498 11.177 1.00 98.56 101 ILE A O 1
ATOM 762 N N . LEU A 1 102 ? -3.518 3.594 11.536 1.00 98.25 102 LEU A N 1
ATOM 763 C CA . LEU A 1 102 ? -2.651 2.428 11.356 1.00 98.25 102 LEU A CA 1
ATOM 764 C C . LEU A 1 102 ? -2.286 1.802 12.704 1.00 98.25 102 LEU A C 1
ATOM 766 O O . LEU A 1 102 ? -1.741 2.472 13.577 1.00 98.25 102 LEU A O 1
ATOM 770 N N . HIS A 1 103 ? -2.551 0.505 12.827 1.00 98.00 103 HIS A N 1
ATOM 771 C CA . HIS A 1 103 ? -2.193 -0.331 13.964 1.00 98.00 103 HIS A CA 1
ATOM 772 C C . HIS A 1 103 ? -1.207 -1.404 13.506 1.00 98.00 103 HIS A C 1
ATOM 774 O O . HIS A 1 103 ? -1.585 -2.316 12.768 1.00 98.00 103 HIS A O 1
ATOM 780 N N . TYR A 1 104 ? 0.052 -1.285 13.926 1.00 97.69 104 TYR A N 1
ATOM 781 C CA . TYR A 1 104 ? 1.101 -2.263 13.632 1.00 97.69 104 TYR A CA 1
ATOM 782 C C . TYR A 1 104 ? 1.340 -3.201 14.799 1.00 97.69 104 TYR A C 1
ATOM 784 O O . TYR A 1 104 ? 1.153 -2.820 15.953 1.00 97.69 104 TYR A O 1
ATOM 792 N N . HIS A 1 105 ? 1.839 -4.398 14.492 1.00 97.00 105 HIS A N 1
ATOM 793 C CA . HIS A 1 105 ? 2.091 -5.446 15.482 1.00 97.00 105 HIS A CA 1
ATOM 794 C C . HIS A 1 105 ? 0.836 -5.852 16.264 1.00 97.00 105 HIS A C 1
ATOM 796 O O . HIS A 1 105 ? 0.921 -6.351 17.387 1.00 97.00 105 HIS A O 1
ATOM 802 N N . GLU A 1 106 ? -0.329 -5.667 15.650 1.00 97.25 106 GLU A N 1
ATOM 803 C CA . GLU A 1 106 ? -1.625 -6.030 16.202 1.00 97.25 106 GLU A CA 1
ATOM 804 C C . GLU A 1 106 ? -2.264 -7.118 15.334 1.00 97.25 106 GLU A C 1
ATOM 806 O O . GLU A 1 106 ? -2.080 -7.172 14.119 1.00 97.25 106 GLU A O 1
ATOM 811 N N . PHE A 1 107 ? -3.026 -8.015 15.956 1.00 95.94 107 PHE A N 1
ATOM 812 C CA . PHE A 1 107 ? -3.729 -9.089 15.259 1.00 95.94 107 PHE A CA 1
ATOM 813 C C . PHE A 1 107 ? -5.178 -9.168 15.728 1.00 95.94 107 PHE A C 1
ATOM 815 O O . PHE A 1 107 ? -5.486 -8.995 16.908 1.00 95.94 107 PHE A O 1
ATOM 822 N N . VAL A 1 108 ? -6.082 -9.461 14.794 1.00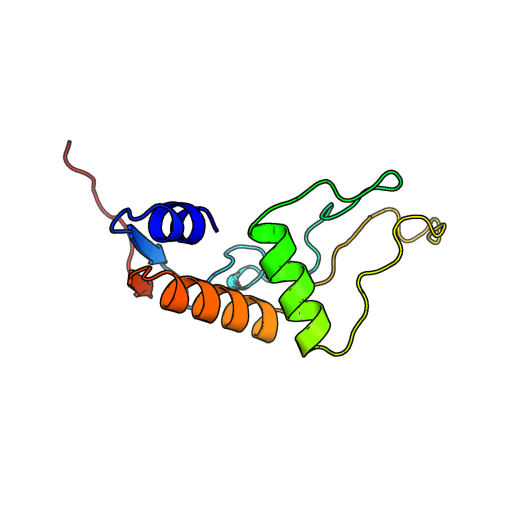 95.38 108 VAL A N 1
ATOM 823 C CA . VAL A 1 108 ? -7.495 -9.686 15.111 1.00 95.38 108 VAL A CA 1
ATOM 824 C C . VAL A 1 108 ? -7.639 -11.083 15.709 1.00 95.38 108 VAL A C 1
ATOM 826 O O . VAL A 1 108 ? -7.423 -12.077 15.019 1.00 95.38 108 VAL A O 1
ATOM 829 N N . ALA A 1 109 ? -7.979 -11.157 16.996 1.00 96.38 109 ALA A N 1
ATOM 830 C CA . ALA A 1 109 ? -8.130 -12.426 17.712 1.00 96.38 109 ALA A CA 1
ATOM 831 C C . ALA A 1 109 ? -9.562 -12.985 17.669 1.00 96.38 109 ALA A C 1
ATOM 833 O O . ALA A 1 109 ? -9.748 -14.196 17.610 1.00 96.38 109 ALA A O 1
ATOM 834 N N . ASP A 1 110 ? -10.565 -12.109 17.718 1.00 96.56 110 ASP A N 1
ATOM 835 C CA . ASP A 1 110 ? -11.985 -12.463 17.722 1.00 96.56 110 ASP A CA 1
ATOM 836 C C . ASP A 1 110 ? -12.812 -11.293 17.167 1.00 96.56 110 ASP A C 1
ATOM 838 O O . ASP A 1 110 ? -12.368 -10.141 17.205 1.00 96.56 110 ASP A O 1
ATOM 842 N N . ILE A 1 111 ? -14.011 -11.581 16.660 1.00 94.25 111 ILE A N 1
ATOM 843 C CA . ILE A 1 111 ? -14.972 -10.583 16.184 1.00 94.25 111 ILE A CA 1
ATOM 844 C C . ILE A 1 111 ? -16.328 -10.904 16.805 1.00 94.25 111 ILE A C 1
ATOM 846 O O . ILE A 1 111 ? -16.872 -11.989 16.610 1.00 94.25 111 ILE A O 1
ATOM 850 N N . LYS A 1 112 ? -16.907 -9.930 17.511 1.00 92.88 112 LYS A N 1
ATOM 851 C CA . LYS A 1 112 ? -18.274 -10.024 18.029 1.00 92.88 112 LYS A CA 1
ATOM 852 C C . LYS A 1 112 ? -19.214 -9.256 17.110 1.00 92.88 112 LYS A C 1
ATOM 854 O O . LYS A 1 112 ? -18.968 -8.080 16.844 1.00 92.88 112 LYS A O 1
ATOM 859 N N . ALA A 1 113 ? -20.238 -9.951 16.623 1.00 81.56 113 ALA A N 1
ATOM 860 C CA . ALA A 1 113 ? -21.318 -9.393 15.813 1.00 81.56 113 ALA A CA 1
ATOM 861 C C . ALA A 1 113 ? -22.438 -8.818 16.688 1.00 81.56 113 ALA A C 1
ATOM 863 O O . ALA A 1 113 ? -22.664 -9.374 17.790 1.00 81.56 113 ALA A O 1
#

Radius of gyration: 15.88 Å; chains: 1; bounding box: 34×27×45 Å

Foldseek 3Di:
DVQLVCLLVVHAAEDAEQADFPDPCCAPVVVQFDFACDALVGGPDDDPVVVLLCVQCVVVVHDFDDNVDDDPPVCPTNTSGGDRVSSRVSVVVSCVVSVYHYHYSGDDPDDDD

Sequence (113 aa):
MAAIQAARAGVSTSVIEAGTMLGGTMTAGGVYMPNHFFSTNGPVVQGIPWELYTKTKEIEGLDVPDYRKRRPVESPGHYSYINIPIYAAVAEEEALQAGVILHYHEFVADIKA